Protein AF-A0A655JQE1-F1 (afdb_monomer)

Mean predicted aligned error: 15.89 Å

Organism: Mycobacterium tuberculosis (NCBI:txid1773)

Structure (mmCIF, N/CA/C/O backbone):
data_AF-A0A655JQE1-F1
#
_entry.id   AF-A0A655JQE1-F1
#
loop_
_atom_site.group_PDB
_atom_site.id
_atom_site.type_symbol
_atom_site.label_atom_id
_atom_site.label_alt_id
_atom_site.label_comp_id
_atom_site.label_asym_id
_atom_site.label_entity_id
_atom_site.label_seq_id
_atom_site.pdbx_PDB_ins_code
_atom_site.Cartn_x
_atom_site.Cartn_y
_atom_site.Cartn_z
_atom_site.occupancy
_atom_site.B_iso_or_equiv
_atom_site.auth_seq_id
_atom_site.auth_comp_id
_atom_site.auth_asym_id
_atom_site.auth_atom_id
_atom_site.pdbx_PDB_model_num
ATOM 1 N N . MET A 1 1 ? 17.965 -9.174 16.133 1.00 61.72 1 MET A N 1
ATOM 2 C CA . MET A 1 1 ? 17.017 -8.060 16.372 1.00 61.72 1 MET A CA 1
ATOM 3 C C . MET A 1 1 ? 16.154 -8.289 17.615 1.00 61.72 1 MET A C 1
ATOM 5 O O . MET A 1 1 ? 16.094 -7.392 18.439 1.00 61.72 1 MET A O 1
ATOM 9 N N . VAL A 1 2 ? 15.572 -9.485 17.805 1.00 76.44 2 VAL A N 1
ATOM 10 C CA . VAL A 1 2 ? 14.823 -9.874 19.030 1.00 76.44 2 VAL A CA 1
ATOM 11 C C . VAL A 1 2 ? 15.655 -9.734 20.316 1.00 76.44 2 VAL A C 1
ATOM 13 O O . VAL A 1 2 ? 15.136 -9.397 21.376 1.00 76.44 2 VAL A O 1
ATOM 16 N N . ASP A 1 3 ? 16.968 -9.910 20.193 1.00 78.25 3 ASP A N 1
ATOM 17 C CA . ASP A 1 3 ? 17.924 -9.793 21.293 1.00 78.25 3 ASP A CA 1
ATOM 18 C C . ASP A 1 3 ? 17.892 -8.394 21.951 1.00 78.25 3 ASP A C 1
ATOM 20 O O . ASP A 1 3 ? 17.735 -8.274 23.156 1.00 78.25 3 ASP A O 1
ATOM 24 N N . LEU A 1 4 ? 17.848 -7.313 21.163 1.00 79.75 4 LEU A N 1
ATOM 25 C CA . LEU A 1 4 ? 17.753 -5.929 21.668 1.00 79.75 4 LEU A CA 1
ATOM 26 C C . LEU A 1 4 ? 16.402 -5.600 22.329 1.00 79.75 4 LEU A C 1
ATOM 28 O O . LEU A 1 4 ? 16.294 -4.631 23.084 1.00 79.75 4 LEU A O 1
ATOM 32 N N . LEU A 1 5 ? 15.353 -6.369 22.021 1.00 83.31 5 LEU A N 1
ATOM 33 C CA . LEU A 1 5 ? 14.036 -6.189 22.631 1.00 83.31 5 LEU A CA 1
ATOM 34 C C .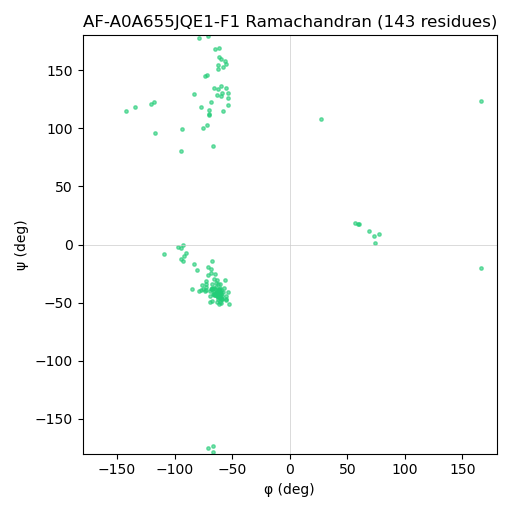 LEU A 1 5 ? 14.008 -6.753 24.050 1.00 83.31 5 LEU A C 1
ATOM 36 O O . LEU A 1 5 ? 13.410 -6.128 24.920 1.00 83.31 5 LEU A O 1
ATOM 40 N N . THR A 1 6 ? 14.665 -7.898 24.252 1.00 84.25 6 THR A N 1
ATOM 41 C CA . THR A 1 6 ? 14.529 -8.752 25.446 1.00 84.25 6 THR A CA 1
ATOM 42 C C . THR A 1 6 ? 15.767 -8.733 26.345 1.00 84.25 6 THR A C 1
ATOM 44 O O . THR A 1 6 ? 15.746 -9.289 27.438 1.00 84.25 6 THR A O 1
ATOM 47 N N . GLN A 1 7 ? 16.859 -8.112 25.893 1.00 89.81 7 GLN A N 1
ATOM 48 C CA . GLN A 1 7 ? 18.034 -7.865 26.721 1.00 89.81 7 GLN A CA 1
ATOM 49 C C . GLN A 1 7 ? 17.697 -6.957 27.915 1.00 89.81 7 GLN A C 1
ATOM 51 O O . GLN A 1 7 ? 16.824 -6.094 27.788 1.00 89.81 7 GLN A O 1
ATOM 56 N N . PRO A 1 8 ? 18.422 -7.088 29.041 1.00 83.06 8 PRO A N 1
ATOM 57 C CA . PRO A 1 8 ? 18.271 -6.203 30.192 1.00 83.06 8 PRO A CA 1
ATOM 58 C C . PRO A 1 8 ? 18.416 -4.723 29.803 1.00 83.06 8 PRO A C 1
ATOM 60 O O . PRO A 1 8 ? 19.404 -4.331 29.179 1.00 83.06 8 PRO A O 1
ATOM 63 N N . GLY A 1 9 ? 17.428 -3.897 30.151 1.00 83.38 9 GLY A N 1
ATOM 64 C CA . GLY A 1 9 ? 17.341 -2.489 29.734 1.00 83.38 9 GLY A CA 1
ATOM 65 C C . GLY A 1 9 ? 16.870 -2.275 28.286 1.00 83.38 9 GLY A C 1
ATOM 66 O O . GLY A 1 9 ? 16.908 -1.152 27.769 1.00 83.38 9 GLY A O 1
ATOM 67 N N . GLY A 1 10 ? 16.422 -3.343 27.625 1.00 89.19 10 GLY A N 1
ATOM 68 C CA . GLY A 1 10 ? 15.883 -3.356 26.271 1.00 89.19 10 GLY A CA 1
ATOM 69 C C . GLY A 1 10 ? 14.557 -2.606 26.128 1.00 89.19 10 GLY A C 1
ATOM 70 O O . GLY A 1 10 ? 14.089 -1.889 27.016 1.00 89.19 10 GLY A O 1
ATOM 71 N N . LEU A 1 11 ? 13.944 -2.705 24.948 1.00 89.69 11 LEU A N 1
ATOM 72 C CA . LEU A 1 11 ? 12.655 -2.048 24.700 1.00 89.69 11 LEU A CA 1
ATOM 73 C C . LEU A 1 11 ? 11.522 -2.672 25.523 1.00 89.69 11 LEU A C 1
ATOM 75 O O . LEU A 1 11 ? 10.697 -1.920 26.033 1.00 89.69 11 LEU A O 1
ATOM 79 N N . LEU A 1 12 ? 11.502 -3.999 25.701 1.00 89.50 12 LEU A N 1
ATOM 80 C CA . LEU A 1 12 ? 10.485 -4.656 26.527 1.00 89.50 12 LEU A CA 1
ATOM 81 C C . LEU A 1 12 ?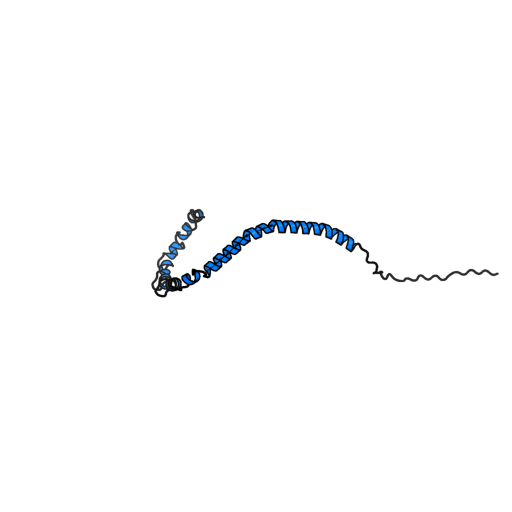 10.594 -4.204 27.981 1.00 89.50 12 LEU A C 1
ATOM 83 O O . LEU A 1 12 ? 9.609 -3.698 28.507 1.00 89.50 12 LEU A O 1
ATOM 87 N N . ASP A 1 13 ? 11.798 -4.240 28.557 1.00 88.50 13 ASP A N 1
ATOM 88 C CA . ASP A 1 13 ? 12.048 -3.765 29.923 1.00 88.50 13 ASP A CA 1
ATOM 89 C C . ASP A 1 13 ? 11.565 -2.326 30.138 1.00 88.50 13 ASP A C 1
ATOM 91 O O . ASP A 1 13 ? 10.953 -2.027 31.156 1.00 88.50 13 ASP A O 1
ATOM 95 N N . ARG A 1 14 ? 11.774 -1.420 29.173 1.00 86.12 14 ARG A N 1
ATOM 96 C CA . ARG A 1 14 ? 11.309 -0.021 29.273 1.00 86.12 14 ARG A CA 1
ATOM 97 C C . ARG A 1 14 ? 9.798 0.138 29.122 1.00 86.12 14 ARG A C 1
ATOM 99 O O . ARG A 1 14 ? 9.222 1.067 29.689 1.00 86.12 14 ARG A O 1
ATOM 106 N N . LEU A 1 15 ? 9.153 -0.723 28.339 1.00 90.38 15 LEU A N 1
ATOM 107 C CA . LEU A 1 15 ? 7.701 -0.710 28.173 1.00 90.38 15 LEU A CA 1
ATOM 108 C C . LEU A 1 15 ? 6.996 -1.248 29.421 1.00 90.38 15 LEU A C 1
ATOM 110 O O . LEU A 1 15 ? 5.971 -0.679 29.804 1.00 90.38 15 LEU A O 1
ATOM 114 N N . THR A 1 16 ? 7.551 -2.297 30.037 1.00 88.31 16 THR A N 1
ATOM 115 C CA . THR A 1 16 ? 7.005 -2.985 31.218 1.00 88.31 16 THR A CA 1
ATOM 116 C C . THR A 1 16 ? 7.515 -2.436 32.547 1.00 88.31 16 THR A C 1
ATOM 118 O O . THR A 1 16 ? 6.993 -2.817 33.590 1.00 88.31 16 THR A O 1
ATOM 121 N N . ALA A 1 17 ? 8.522 -1.558 32.536 1.00 89.88 17 ALA A N 1
ATOM 122 C CA . ALA A 1 17 ? 8.980 -0.851 33.726 1.00 89.88 17 ALA A CA 1
ATOM 123 C C . ALA A 1 17 ? 7.838 -0.071 34.394 1.00 89.88 17 ALA A C 1
ATOM 125 O O . ALA A 1 17 ? 6.844 0.307 33.768 1.00 89.88 17 ALA A O 1
ATOM 126 N N . GLU A 1 18 ? 8.012 0.219 35.678 1.00 85.94 18 GLU A N 1
ATOM 127 C CA . GLU A 1 18 ? 7.073 1.023 36.451 1.00 85.94 18 GLU A CA 1
ATOM 128 C C . GLU A 1 18 ? 6.924 2.431 35.839 1.00 85.94 18 GLU A C 1
ATOM 130 O O . GLU A 1 18 ? 7.906 3.099 35.515 1.00 85.94 18 GLU A O 1
ATOM 135 N N . GLY A 1 19 ? 5.680 2.858 35.591 1.00 84.06 19 GLY A N 1
ATOM 136 C CA . GLY A 1 19 ? 5.378 4.089 34.838 1.00 84.06 19 GLY A CA 1
ATOM 137 C C . GLY A 1 19 ? 5.610 4.000 33.318 1.00 84.06 19 GLY A C 1
ATOM 138 O O . GLY A 1 19 ? 5.380 4.975 32.589 1.00 84.06 19 GLY A O 1
ATOM 139 N N . GLY A 1 20 ? 6.027 2.834 32.821 1.00 89.81 20 GLY A N 1
ATOM 140 C CA . GLY A 1 20 ? 6.221 2.530 31.408 1.00 89.81 20 GLY A CA 1
ATOM 141 C C . GLY A 1 20 ? 4.939 2.644 30.583 1.00 89.81 20 GLY A C 1
ATOM 142 O O . GLY A 1 20 ? 3.829 2.799 31.100 1.00 89.81 20 GLY A O 1
ATOM 143 N N . ALA A 1 21 ? 5.082 2.603 29.257 1.00 89.94 21 ALA A N 1
ATOM 144 C CA . ALA A 1 21 ? 3.941 2.754 28.353 1.00 89.94 21 ALA A CA 1
ATOM 145 C C . ALA A 1 21 ? 2.902 1.634 28.526 1.00 89.94 21 ALA A C 1
ATOM 147 O O . ALA A 1 21 ? 1.711 1.907 28.418 1.00 89.94 21 ALA A O 1
ATOM 148 N N . MET A 1 22 ? 3.333 0.407 28.849 1.00 91.75 22 MET A N 1
ATOM 149 C CA . MET A 1 22 ? 2.419 -0.708 29.099 1.00 91.75 22 MET A CA 1
ATOM 150 C C . MET A 1 22 ? 1.644 -0.493 30.402 1.00 91.75 22 MET A C 1
ATOM 152 O O . MET A 1 22 ? 0.417 -0.510 30.384 1.00 91.75 22 MET A O 1
ATOM 156 N N . GLN A 1 23 ? 2.336 -0.164 31.498 1.00 90.38 23 GLN A N 1
ATOM 157 C CA . GLN A 1 23 ? 1.694 0.170 32.774 1.00 90.38 23 GLN A CA 1
ATOM 158 C C . GLN A 1 23 ? 0.670 1.309 32.606 1.00 90.38 23 GLN A C 1
ATOM 160 O O . GLN A 1 23 ? -0.451 1.207 33.091 1.00 90.38 23 GLN A O 1
ATOM 165 N N . ARG A 1 24 ? 1.012 2.373 31.861 1.00 89.88 24 ARG A N 1
ATOM 166 C CA . ARG A 1 24 ? 0.101 3.504 31.599 1.00 89.88 24 ARG A CA 1
ATOM 167 C C . ARG A 1 24 ? -1.064 3.182 30.664 1.00 89.88 24 ARG A C 1
ATOM 169 O O . ARG A 1 24 ? -2.086 3.862 30.721 1.00 89.88 24 ARG A O 1
ATOM 176 N N . ALA A 1 25 ? -0.910 2.199 29.784 1.00 93.56 25 ALA A N 1
ATOM 177 C CA . ALA A 1 25 ? -1.991 1.749 28.920 1.00 93.56 25 ALA A CA 1
ATOM 178 C C . ALA A 1 25 ? -3.009 0.900 29.692 1.00 93.56 25 ALA A C 1
ATOM 180 O O . ALA A 1 25 ? -4.199 1.042 29.439 1.00 93.56 25 ALA A O 1
ATOM 181 N N . LEU A 1 26 ? -2.539 0.060 30.622 1.00 93.06 26 LEU A N 1
ATOM 182 C CA . LEU A 1 26 ? -3.349 -0.890 31.397 1.00 93.06 26 LEU A CA 1
ATOM 183 C C . LEU A 1 26 ? -3.855 -0.354 32.744 1.00 93.06 26 LEU A C 1
ATOM 185 O O . LEU A 1 26 ? -4.709 -0.983 33.362 1.00 93.06 26 LEU A O 1
ATOM 189 N N . GLN A 1 27 ? -3.315 0.761 33.239 1.00 92.69 27 GLN A N 1
ATOM 190 C CA . GLN A 1 27 ? -3.842 1.396 34.448 1.00 92.69 27 GLN A CA 1
ATOM 191 C C . GLN A 1 27 ? -5.299 1.855 34.235 1.00 92.69 27 GLN A C 1
ATOM 193 O O . GLN A 1 27 ? -5.657 2.187 33.103 1.00 92.69 27 GLN A O 1
ATOM 198 N N . PRO A 1 28 ? -6.105 1.968 35.307 1.00 91.75 28 PRO A N 1
ATOM 199 C CA . PRO A 1 28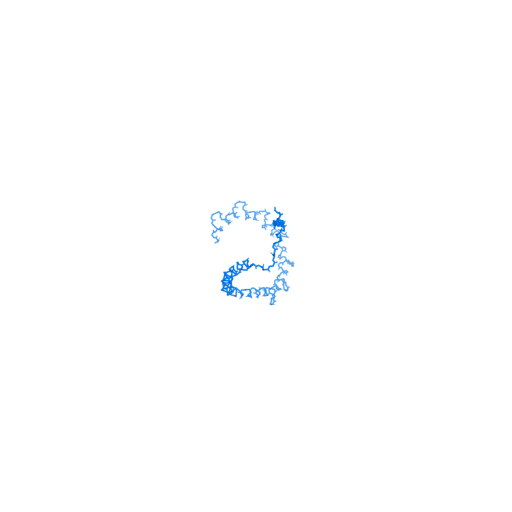 ? -7.480 2.450 35.214 1.00 91.75 28 PRO A CA 1
ATOM 200 C C . PRO A 1 28 ? -7.591 3.805 34.499 1.00 91.75 28 PRO A C 1
ATOM 202 O O . PRO A 1 28 ? -6.865 4.748 34.824 1.00 91.75 28 PRO A O 1
ATOM 205 N N . GLY A 1 29 ? -8.494 3.903 33.523 1.00 89.31 29 GLY A N 1
ATOM 206 C CA . GLY A 1 29 ? -8.659 5.073 32.651 1.00 89.31 29 GLY A CA 1
ATOM 207 C C . GLY A 1 29 ? -7.547 5.248 31.604 1.00 89.31 29 GLY A C 1
ATOM 208 O O . GLY A 1 29 ? -7.486 6.280 30.926 1.00 89.31 29 GLY A O 1
ATOM 209 N N . GLY A 1 30 ? -6.652 4.266 31.482 1.00 92.94 30 GLY A N 1
ATOM 210 C CA . GLY A 1 30 ? -5.577 4.213 30.499 1.00 92.94 30 GLY A CA 1
ATOM 211 C C . GLY A 1 30 ? -6.070 3.954 29.075 1.00 92.94 30 GLY A C 1
ATOM 212 O O . GLY A 1 30 ? -7.264 3.909 28.789 1.00 92.94 30 GLY A O 1
ATOM 213 N N . LEU A 1 31 ? -5.125 3.788 28.147 1.00 93.50 31 LEU A N 1
ATOM 214 C CA . LEU A 1 31 ? -5.439 3.583 26.729 1.00 93.50 31 LEU A CA 1
ATOM 215 C C . LEU A 1 31 ? -6.262 2.314 26.481 1.00 93.50 31 LEU A C 1
ATOM 217 O O . LEU A 1 31 ? -7.152 2.341 25.641 1.00 93.50 31 LEU A O 1
ATOM 221 N N . ALA A 1 32 ? -5.980 1.220 27.192 1.00 93.44 32 ALA A N 1
ATOM 222 C CA . ALA A 1 32 ? -6.735 -0.021 27.044 1.00 93.44 32 ALA A CA 1
ATOM 223 C C . ALA A 1 32 ? -8.204 0.191 27.432 1.00 93.44 32 ALA A C 1
ATOM 225 O O . ALA A 1 32 ? -9.090 -0.148 26.652 1.00 93.44 32 ALA A O 1
ATOM 226 N N . ASP A 1 33 ? -8.443 0.849 28.569 1.00 93.06 33 ASP A N 1
ATOM 227 C CA . ASP A 1 33 ? -9.789 1.190 29.030 1.00 93.06 33 ASP A CA 1
ATOM 228 C C . ASP A 1 33 ? -10.502 2.125 28.049 1.00 93.06 33 ASP A C 1
ATOM 230 O O . ASP A 1 33 ? -11.665 1.910 27.756 1.00 93.06 33 ASP A O 1
ATOM 234 N N . GLN A 1 34 ? -9.824 3.128 27.481 1.00 92.44 34 GLN A N 1
ATOM 235 C CA . GLN A 1 34 ? -10.431 4.041 26.496 1.00 92.44 34 GLN A CA 1
ATOM 236 C C . GLN A 1 34 ? -10.771 3.356 25.165 1.00 92.44 34 GLN A C 1
ATOM 238 O O . GLN A 1 34 ? -11.742 3.720 24.504 1.00 92.44 34 GLN A O 1
ATOM 243 N N . LEU A 1 35 ? -9.960 2.385 24.740 1.00 94.75 35 LEU A N 1
ATOM 244 C CA . LEU A 1 35 ? -10.205 1.623 23.516 1.00 94.75 35 LEU A CA 1
ATOM 245 C C . LEU A 1 35 ? -11.370 0.640 23.676 1.00 94.75 35 LEU A C 1
ATOM 247 O O . LEU A 1 35 ? -12.107 0.439 22.710 1.00 94.75 35 LEU A O 1
ATOM 251 N N . LEU A 1 36 ? -11.498 0.047 24.868 1.00 93.75 36 LEU A N 1
ATOM 252 C CA . LEU A 1 36 ? -12.495 -0.966 25.235 1.00 93.75 36 LEU A CA 1
ATOM 253 C C . LEU A 1 36 ? -13.726 -0.394 25.954 1.00 93.75 36 LEU A C 1
ATOM 255 O O . LEU A 1 36 ? -14.619 -1.159 26.311 1.00 93.75 36 LEU A O 1
ATOM 259 N N . ALA A 1 37 ? -13.757 0.914 26.207 1.00 93.25 37 ALA A N 1
ATOM 260 C CA . ALA A 1 37 ? -14.907 1.591 26.784 1.00 93.25 37 ALA A CA 1
ATOM 261 C C . ALA A 1 37 ? -16.142 1.427 25.891 1.00 93.25 37 ALA A C 1
ATOM 263 O O . ALA A 1 37 ? -16.019 1.182 24.691 1.00 93.25 37 ALA A O 1
ATOM 264 N N . GLU A 1 38 ? -17.314 1.629 26.488 1.00 89.88 38 GLU A N 1
ATOM 265 C CA . GLU A 1 38 ? -18.574 1.787 25.760 1.00 89.88 38 GLU A CA 1
ATOM 266 C C . GLU A 1 38 ? -18.456 2.982 24.795 1.00 89.88 38 GLU A C 1
ATOM 268 O O . GLU A 1 38 ? -17.942 4.041 25.174 1.00 89.88 38 GLU A O 1
ATOM 273 N N . ASP A 1 39 ? -18.832 2.782 23.530 1.00 86.62 39 ASP A N 1
ATOM 274 C CA . ASP A 1 39 ? -18.573 3.690 22.398 1.00 86.62 39 ASP A CA 1
ATOM 275 C C . ASP A 1 39 ? -17.074 3.948 22.110 1.00 86.62 39 ASP A C 1
ATOM 277 O O . ASP A 1 39 ? -16.688 4.900 21.411 1.00 86.62 39 ASP A O 1
ATOM 281 N N . GLY A 1 40 ? -16.203 3.084 22.633 1.00 91.50 40 GLY A N 1
ATOM 282 C CA . GLY A 1 40 ? -14.762 3.111 22.433 1.00 91.50 40 GLY A CA 1
ATOM 283 C C . GLY A 1 40 ? -14.362 2.863 20.978 1.00 91.50 40 GLY A C 1
ATOM 284 O O . GLY A 1 40 ? -15.152 2.450 20.127 1.00 91.50 40 GLY A O 1
ATOM 285 N N . LEU A 1 41 ? -13.089 3.113 20.655 1.00 93.25 41 LEU A N 1
ATOM 286 C CA . LEU A 1 41 ? -12.610 2.962 19.274 1.00 93.25 41 LEU A CA 1
ATOM 287 C C . LEU A 1 41 ? -12.759 1.530 18.753 1.00 93.25 41 LEU A C 1
ATOM 289 O O . LEU A 1 41 ? -13.070 1.361 17.576 1.00 93.25 41 LEU A O 1
ATOM 293 N N . ILE A 1 42 ? -12.530 0.519 19.598 1.00 94.62 42 ILE A N 1
ATOM 294 C CA . ILE A 1 42 ? -12.649 -0.883 19.183 1.00 94.62 42 ILE A CA 1
ATOM 295 C C . ILE A 1 42 ? -14.111 -1.207 18.883 1.00 94.62 42 ILE A C 1
ATOM 297 O O . ILE A 1 42 ? -14.398 -1.726 17.806 1.00 94.62 42 ILE A O 1
ATOM 301 N N . GLU A 1 43 ? -15.026 -0.840 19.781 1.00 92.94 43 GLU A N 1
ATOM 302 C CA . GLU A 1 43 ? -16.459 -1.051 19.584 1.00 92.94 43 GLU A CA 1
ATOM 303 C C . GLU A 1 43 ? -16.952 -0.346 18.320 1.00 92.94 43 GLU A C 1
ATOM 305 O O . GLU A 1 43 ? -17.551 -0.981 17.467 1.00 92.94 43 GLU A O 1
ATOM 310 N N . ARG A 1 44 ? -16.594 0.921 18.101 1.00 91.44 44 ARG A N 1
ATOM 311 C CA . ARG A 1 44 ? -17.042 1.690 16.927 1.00 91.44 44 ARG A CA 1
ATOM 312 C C . ARG A 1 44 ? -16.459 1.205 15.593 1.00 91.44 44 ARG A C 1
ATOM 314 O O . ARG A 1 44 ? -17.006 1.481 14.526 1.00 91.44 44 ARG A O 1
ATOM 321 N N . VAL A 1 45 ? -15.299 0.547 15.620 1.00 95.56 45 VAL A N 1
ATOM 322 C CA . VAL A 1 45 ? -14.704 -0.083 14.430 1.00 95.56 45 VAL A CA 1
ATOM 323 C C . VAL A 1 45 ? -15.378 -1.420 14.135 1.00 95.56 45 VAL A C 1
ATOM 325 O O . VAL A 1 45 ? -15.588 -1.725 12.960 1.00 95.56 45 VAL A O 1
ATOM 328 N N . LEU A 1 46 ? -15.687 -2.194 15.177 1.00 94.62 46 LEU A N 1
ATOM 329 C CA . LEU A 1 46 ? -16.243 -3.547 15.091 1.00 94.62 46 LEU A CA 1
ATOM 330 C C . LEU A 1 46 ? -17.775 -3.599 15.178 1.00 94.62 46 LEU A C 1
ATOM 332 O O . LEU A 1 46 ? -18.338 -4.684 15.072 1.00 94.62 46 LEU A O 1
ATOM 336 N N . SER A 1 47 ? -18.440 -2.462 15.383 1.00 94.00 47 SER A N 1
ATOM 337 C CA . SER A 1 47 ? -19.896 -2.364 15.445 1.00 94.00 47 SER A CA 1
ATOM 338 C C . SER A 1 47 ? -20.532 -2.799 14.128 1.00 94.00 47 SER A C 1
ATOM 340 O O . SER A 1 47 ? -19.888 -2.766 13.075 1.00 94.00 47 SER A O 1
ATOM 342 N N . GLU A 1 48 ? -21.822 -3.130 14.170 1.00 91.38 48 GLU A N 1
ATOM 343 C CA . GLU A 1 48 ? -22.634 -3.276 12.958 1.00 91.38 48 GLU A CA 1
ATOM 344 C C . GLU A 1 48 ? -22.549 -1.986 12.126 1.00 91.38 48 GLU A C 1
ATOM 346 O O . GLU A 1 48 ? -22.549 -0.880 12.679 1.00 91.38 48 GLU A O 1
ATOM 351 N N . ASP A 1 49 ? -22.360 -2.121 10.809 1.00 89.06 49 ASP A N 1
ATOM 352 C CA . ASP A 1 49 ? -22.060 -1.011 9.895 1.00 89.06 49 ASP A CA 1
ATOM 353 C C . ASP A 1 49 ? -20.805 -0.193 10.269 1.00 89.06 49 ASP A C 1
ATOM 355 O O . ASP A 1 49 ? -20.622 0.942 9.802 1.00 89.06 49 ASP A O 1
ATOM 359 N N . GLY A 1 50 ? -19.931 -0.752 11.107 1.00 92.56 50 GLY A N 1
ATOM 360 C CA . GLY A 1 50 ? -18.659 -0.178 11.523 1.00 92.56 50 GLY A CA 1
ATOM 361 C C . GLY A 1 50 ? -17.618 -0.176 10.405 1.00 92.56 50 GLY A C 1
ATOM 362 O O . GLY A 1 50 ? -17.845 -0.616 9.276 1.00 92.56 50 GLY A O 1
ATOM 363 N N . LEU A 1 51 ? -16.427 0.348 10.702 1.00 94.25 51 LEU A N 1
ATOM 364 C CA . LEU A 1 51 ? -15.350 0.421 9.709 1.00 94.25 51 LEU A CA 1
ATOM 365 C C . LEU A 1 51 ? -14.887 -0.966 9.254 1.00 94.25 51 LEU A C 1
ATOM 367 O O . LEU A 1 51 ? -14.690 -1.163 8.058 1.00 94.25 51 LEU A O 1
ATOM 371 N N . ALA A 1 52 ? -14.714 -1.911 10.181 1.00 95.12 52 ALA A N 1
ATOM 372 C CA . ALA A 1 52 ? -14.290 -3.264 9.836 1.00 95.12 52 ALA A CA 1
ATOM 373 C C . ALA A 1 52 ? -15.331 -3.948 8.945 1.00 95.12 52 ALA A C 1
ATOM 375 O O . ALA A 1 52 ? -14.970 -4.506 7.912 1.00 95.12 52 ALA A O 1
ATOM 376 N N . ASP A 1 53 ? -16.608 -3.812 9.301 1.00 94.12 53 ASP A N 1
ATOM 377 C CA . ASP A 1 53 ? -17.721 -4.388 8.554 1.00 94.12 53 ASP A CA 1
ATOM 378 C C . ASP A 1 53 ? -17.779 -3.830 7.123 1.00 94.12 53 ASP A C 1
ATOM 380 O O . ASP A 1 53 ? -17.712 -4.579 6.159 1.00 94.12 53 ASP A O 1
ATOM 384 N N . ARG A 1 54 ? -17.714 -2.504 6.935 1.00 93.19 54 ARG A N 1
ATOM 385 C CA . ARG A 1 54 ? -17.709 -1.884 5.588 1.00 93.19 54 ARG A CA 1
ATOM 386 C C . ARG A 1 54 ? -16.493 -2.240 4.733 1.00 93.19 54 ARG A C 1
ATOM 388 O O . ARG A 1 54 ? -16.580 -2.252 3.504 1.00 93.19 54 ARG A O 1
ATOM 395 N N . LEU A 1 55 ? -15.334 -2.436 5.359 1.00 96.00 55 LEU A N 1
ATOM 396 C CA . LEU A 1 55 ? -14.109 -2.804 4.649 1.00 96.00 55 LEU A CA 1
ATOM 397 C C . LEU A 1 55 ? -14.158 -4.259 4.171 1.00 96.00 55 LEU A C 1
ATOM 399 O O . LEU A 1 55 ? -13.686 -4.529 3.064 1.00 96.00 55 LEU A O 1
ATOM 403 N N . LEU A 1 56 ? -14.711 -5.149 5.001 1.00 94.62 56 LEU A N 1
ATOM 404 C CA . LEU A 1 56 ? -14.776 -6.598 4.787 1.00 94.62 56 LEU A CA 1
ATOM 405 C C . LEU A 1 56 ? -16.079 -7.075 4.134 1.00 94.62 56 LEU A C 1
ATOM 407 O O . LEU A 1 56 ? -16.143 -8.225 3.707 1.00 94.62 56 LEU A O 1
ATOM 411 N N . ALA A 1 57 ? -17.095 -6.217 4.052 1.00 94.69 57 ALA A N 1
ATOM 412 C CA . ALA A 1 57 ? -18.346 -6.497 3.365 1.00 94.69 57 ALA A CA 1
ATOM 413 C C . ALA A 1 57 ? -18.102 -6.905 1.907 1.00 94.69 57 ALA A C 1
ATOM 415 O O . ALA A 1 57 ? -17.103 -6.529 1.288 1.00 94.69 57 ALA A O 1
ATOM 416 N N . GLU A 1 58 ? -19.050 -7.643 1.337 1.00 92.25 58 GLU A N 1
ATOM 417 C CA . GLU A 1 58 ? -19.007 -8.035 -0.070 1.00 92.25 58 GLU A CA 1
ATOM 418 C C . GLU A 1 58 ? -19.067 -6.797 -0.980 1.00 92.25 58 GLU A C 1
ATOM 420 O O . GLU A 1 58 ? -19.897 -5.901 -0.796 1.00 92.25 58 GLU A O 1
ATOM 425 N N . GLY A 1 59 ? -18.129 -6.684 -1.926 1.00 90.94 59 GLY A N 1
ATOM 426 C CA . GLY A 1 59 ? -17.910 -5.451 -2.687 1.00 90.94 59 GLY A CA 1
ATOM 427 C C . GLY A 1 59 ? -17.338 -4.287 -1.860 1.00 90.94 59 GLY A C 1
ATOM 428 O O . GLY A 1 59 ? -17.326 -3.137 -2.326 1.00 90.94 59 GLY A O 1
ATOM 429 N N . GLY A 1 60 ? -16.875 -4.555 -0.639 1.00 93.31 60 GLY A N 1
ATOM 430 C CA . GLY A 1 60 ? -16.167 -3.631 0.239 1.00 93.31 60 GLY A CA 1
ATOM 431 C C . GLY A 1 60 ? -14.798 -3.232 -0.311 1.00 93.31 60 GLY A C 1
ATOM 432 O O . GLY A 1 60 ? -14.399 -3.596 -1.420 1.00 93.31 60 GLY A O 1
ATOM 433 N N . LEU A 1 61 ? -14.065 -2.414 0.446 1.00 93.75 61 LEU A N 1
ATOM 434 C CA . LEU A 1 61 ? -12.772 -1.906 -0.021 1.00 93.75 61 LEU A CA 1
ATOM 435 C C . LEU A 1 61 ? -11.738 -3.024 -0.167 1.00 93.75 61 LEU A C 1
ATOM 437 O O . LEU A 1 61 ? -11.007 -3.026 -1.154 1.00 93.75 61 LEU A O 1
ATOM 441 N N . ILE A 1 62 ? -11.676 -3.946 0.801 1.0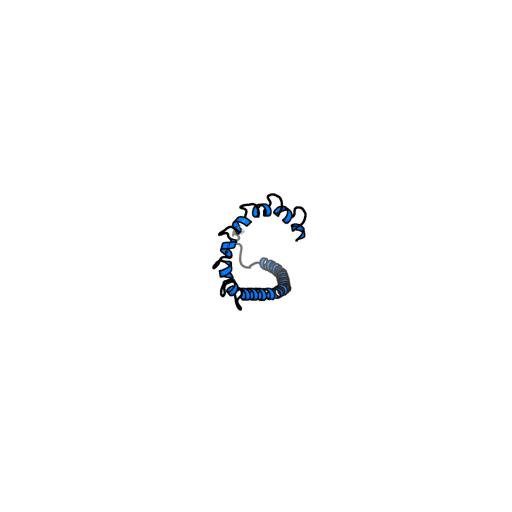0 95.25 62 ILE A N 1
ATOM 442 C CA . ILE A 1 62 ? -10.724 -5.059 0.757 1.00 95.25 62 ILE A CA 1
ATOM 443 C C . ILE A 1 62 ? -11.014 -5.907 -0.474 1.00 95.25 62 ILE A C 1
ATOM 445 O O . ILE A 1 62 ? -10.121 -6.063 -1.296 1.00 95.25 62 ILE A O 1
ATOM 449 N N . ASP A 1 63 ? -12.272 -6.307 -0.661 1.00 94.25 63 ASP A N 1
ATOM 450 C CA . ASP A 1 63 ? -12.713 -7.099 -1.809 1.00 94.25 63 ASP A CA 1
ATOM 451 C C . ASP A 1 63 ? -12.357 -6.430 -3.149 1.00 94.25 63 ASP A C 1
ATOM 453 O O . ASP A 1 63 ? -11.717 -7.038 -3.998 1.00 94.25 63 ASP A O 1
ATOM 457 N N . LYS A 1 64 ? -12.634 -5.128 -3.313 1.00 93.88 64 LYS A N 1
ATOM 458 C CA . LYS A 1 64 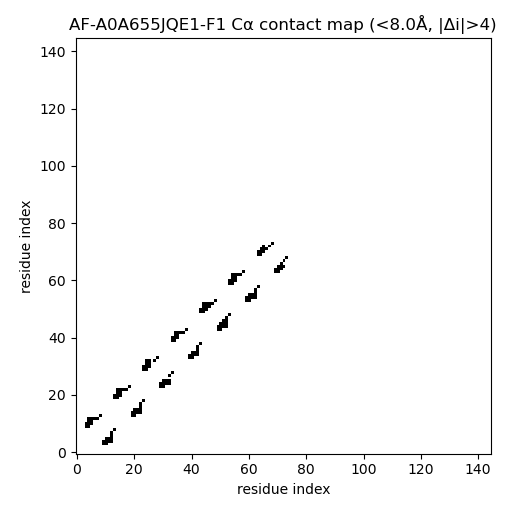? -12.276 -4.369 -4.530 1.00 93.88 64 LYS A CA 1
ATOM 459 C C . LYS A 1 64 ? -10.776 -4.290 -4.791 1.00 93.88 64 LYS A C 1
ATOM 461 O O . LYS A 1 64 ? -10.347 -4.314 -5.941 1.00 93.88 64 LYS A O 1
ATOM 466 N N . ILE A 1 65 ? -9.985 -4.111 -3.738 1.00 96.00 65 ILE A N 1
ATOM 467 C CA . ILE A 1 65 ? -8.536 -3.946 -3.844 1.00 96.00 65 ILE A CA 1
ATOM 468 C C . ILE A 1 65 ? -7.858 -5.298 -4.119 1.00 96.00 65 ILE A C 1
ATOM 470 O O . ILE A 1 65 ? -6.877 -5.336 -4.863 1.00 96.00 65 ILE A O 1
ATOM 474 N N . THR A 1 66 ? -8.392 -6.390 -3.561 1.00 93.31 66 THR A N 1
ATOM 475 C CA . THR A 1 66 ? -7.916 -7.769 -3.760 1.00 93.31 66 THR A CA 1
ATOM 476 C C . THR A 1 66 ? -8.615 -8.507 -4.900 1.00 93.31 66 THR A C 1
ATOM 478 O O . THR A 1 66 ? -8.319 -9.677 -5.132 1.00 93.31 66 THR A O 1
ATOM 481 N N . ALA A 1 67 ? -9.558 -7.860 -5.586 1.00 94.56 67 ALA A N 1
ATOM 482 C CA . ALA A 1 67 ? -10.268 -8.442 -6.711 1.00 94.56 67 ALA A CA 1
ATOM 483 C C . ALA A 1 67 ? -9.286 -8.875 -7.804 1.00 94.56 67 ALA A C 1
ATOM 485 O O . ALA A 1 67 ? -8.217 -8.284 -7.976 1.00 94.56 67 ALA A O 1
ATOM 486 N N . LYS A 1 68 ? -9.690 -9.885 -8.575 1.00 91.81 68 LYS A N 1
ATOM 487 C CA . LYS A 1 68 ? -8.962 -10.299 -9.772 1.00 91.81 68 LYS A CA 1
ATOM 488 C C . LYS A 1 68 ? -8.888 -9.140 -10.768 1.00 91.81 68 LYS A C 1
ATOM 490 O O . LYS A 1 68 ? -9.887 -8.450 -10.973 1.00 91.81 68 LYS A O 1
ATOM 495 N N . ASP A 1 69 ? -7.713 -8.937 -11.354 1.00 89.69 69 ASP A N 1
ATOM 496 C CA . ASP A 1 69 ? -7.366 -7.791 -12.201 1.00 89.69 69 ASP A CA 1
ATOM 497 C C . ASP A 1 69 ? -7.507 -6.436 -11.465 1.00 89.69 69 ASP A C 1
ATOM 499 O O . ASP A 1 69 ? -7.585 -5.357 -12.067 1.00 89.69 69 ASP A O 1
ATOM 503 N N . GLY A 1 70 ? -7.548 -6.490 -10.132 1.00 93.88 70 GLY A N 1
ATOM 504 C CA . GLY A 1 70 ? -7.722 -5.349 -9.253 1.00 93.88 70 GLY A CA 1
ATOM 505 C C . GLY A 1 70 ? -6.438 -4.542 -9.048 1.00 93.88 70 GLY A C 1
ATOM 506 O O . GLY A 1 70 ? -5.361 -4.899 -9.533 1.00 93.88 70 GLY A O 1
ATOM 507 N N . PRO A 1 71 ? -6.522 -3.437 -8.290 1.00 95.81 71 PRO A N 1
ATOM 508 C CA . PRO A 1 71 ? -5.393 -2.538 -8.071 1.00 95.81 71 PRO A CA 1
ATOM 509 C C . PRO A 1 71 ? -4.156 -3.217 -7.471 1.00 95.81 71 PRO A C 1
ATOM 511 O O . PRO A 1 71 ? -3.040 -2.863 -7.846 1.00 95.81 71 PRO A O 1
ATOM 514 N N . LEU A 1 72 ? -4.318 -4.184 -6.556 1.00 96.50 72 LEU A N 1
ATOM 515 C CA . LEU A 1 72 ? -3.161 -4.893 -5.994 1.00 96.50 72 LEU A CA 1
ATOM 516 C C . LEU A 1 72 ? -2.465 -5.787 -7.012 1.00 96.50 72 LEU A C 1
ATOM 518 O O . LEU A 1 72 ? -1.240 -5.846 -7.000 1.00 96.50 72 LEU A O 1
ATOM 522 N N . GLU A 1 73 ? -3.217 -6.459 -7.880 1.00 95.38 73 GLU A N 1
ATOM 523 C CA . GLU A 1 73 ? -2.639 -7.302 -8.929 1.00 95.38 73 GLU A CA 1
ATOM 524 C C . GLU A 1 73 ? -1.881 -6.437 -9.941 1.00 95.38 73 GLU A C 1
ATOM 526 O O . GLU A 1 73 ? -0.724 -6.712 -10.235 1.00 95.38 73 GLU A O 1
ATOM 531 N N . GLN A 1 74 ? -2.446 -5.290 -10.332 1.00 95.88 74 GLN A N 1
ATOM 532 C CA . GLN A 1 74 ? -1.757 -4.320 -11.191 1.00 95.88 74 GLN A CA 1
ATOM 533 C C . GLN A 1 74 ? -0.456 -3.798 -10.561 1.00 95.88 74 GLN A C 1
ATOM 535 O O . GLN A 1 74 ? 0.554 -3.638 -11.246 1.00 95.88 74 GLN A O 1
ATOM 540 N N . LEU A 1 75 ? -0.453 -3.528 -9.251 1.00 97.00 75 LEU A N 1
ATOM 541 C CA . LEU A 1 75 ? 0.763 -3.124 -8.541 1.00 97.00 75 LEU A CA 1
ATOM 542 C C . LEU A 1 75 ? 1.789 -4.259 -8.467 1.00 97.00 75 LEU A C 1
ATOM 544 O O . LEU A 1 75 ? 2.986 -3.995 -8.592 1.00 97.00 75 LEU A O 1
ATOM 548 N N . ALA A 1 76 ? 1.342 -5.501 -8.281 1.00 95.88 76 ALA A N 1
ATOM 549 C CA . ALA A 1 76 ? 2.210 -6.671 -8.299 1.00 95.88 76 ALA A CA 1
ATOM 550 C C . ALA A 1 76 ? 2.841 -6.873 -9.686 1.00 95.88 76 ALA A C 1
ATOM 552 O O . ALA A 1 76 ? 4.049 -7.086 -9.773 1.00 95.88 76 ALA A O 1
ATOM 553 N N . ASP A 1 77 ? 2.071 -6.698 -10.759 1.00 96.62 77 ASP A N 1
ATOM 554 C CA . ASP A 1 77 ? 2.565 -6.753 -12.135 1.00 96.62 77 ASP A CA 1
ATOM 555 C C . ASP A 1 77 ? 3.596 -5.659 -12.408 1.00 96.62 77 ASP A C 1
ATOM 557 O O . ASP A 1 77 ? 4.667 -5.920 -12.959 1.00 96.62 77 ASP A O 1
ATOM 561 N N . VAL A 1 78 ? 3.329 -4.422 -11.976 1.00 96.69 78 VAL A N 1
ATOM 562 C CA . VAL A 1 78 ? 4.311 -3.336 -12.087 1.00 96.69 78 VAL A CA 1
ATOM 563 C C . VAL A 1 78 ? 5.578 -3.689 -11.310 1.00 96.69 78 VAL A C 1
ATOM 565 O O . VAL A 1 78 ? 6.675 -3.532 -11.844 1.00 96.69 78 VAL A O 1
ATOM 568 N N . ALA A 1 79 ? 5.463 -4.225 -10.096 1.00 96.31 79 ALA A N 1
ATOM 569 C CA . ALA A 1 79 ? 6.625 -4.651 -9.324 1.00 96.31 79 ALA A CA 1
ATOM 570 C C . ALA A 1 79 ? 7.420 -5.761 -10.039 1.00 96.31 79 ALA A C 1
ATOM 572 O O . ALA A 1 79 ? 8.649 -5.688 -10.074 1.00 96.31 79 ALA A O 1
ATOM 573 N N . ASP A 1 80 ? 6.749 -6.729 -10.670 1.00 96.81 80 ASP A N 1
ATOM 574 C CA . ASP A 1 80 ? 7.399 -7.787 -11.454 1.00 96.81 80 ASP A CA 1
ATOM 575 C C . ASP A 1 80 ? 8.099 -7.223 -12.699 1.00 96.81 80 ASP A C 1
ATOM 577 O O . ASP A 1 80 ? 9.254 -7.553 -12.977 1.00 96.81 80 ASP A O 1
ATOM 581 N N . THR A 1 81 ? 7.457 -6.303 -13.428 1.00 95.94 81 THR A N 1
ATOM 582 C CA . THR A 1 81 ? 8.091 -5.645 -14.583 1.00 95.94 81 THR A CA 1
ATOM 583 C C . THR A 1 81 ? 9.327 -4.849 -14.176 1.00 95.94 81 THR A C 1
ATOM 585 O O . THR A 1 81 ? 10.351 -4.940 -14.851 1.00 95.94 81 THR A O 1
ATOM 588 N N . LEU A 1 82 ? 9.279 -4.129 -13.052 1.00 95.25 82 LEU A N 1
ATOM 589 C CA . LEU A 1 82 ? 10.435 -3.417 -12.511 1.00 95.25 82 LEU A CA 1
ATOM 590 C C . LEU A 1 82 ? 11.539 -4.385 -12.077 1.00 95.25 82 LEU A C 1
ATOM 592 O O . LEU A 1 82 ? 12.704 -4.156 -12.398 1.00 95.25 82 LEU A O 1
ATOM 596 N N . ALA A 1 83 ? 11.194 -5.495 -11.419 1.00 94.75 83 ALA A N 1
ATOM 597 C CA . ALA A 1 83 ? 12.167 -6.514 -11.031 1.00 94.75 83 ALA A CA 1
ATOM 598 C C . ALA A 1 83 ? 12.887 -7.120 -12.250 1.00 94.75 83 ALA A C 1
ATOM 600 O O . ALA A 1 83 ? 14.085 -7.399 -12.188 1.00 94.75 83 ALA A O 1
ATOM 601 N N . ARG A 1 84 ? 12.193 -7.253 -13.389 1.00 94.81 84 ARG A N 1
ATOM 602 C CA . ARG A 1 84 ? 12.777 -7.705 -14.665 1.00 94.81 84 ARG A CA 1
ATOM 603 C C . ARG A 1 84 ? 13.708 -6.685 -15.320 1.00 94.81 84 ARG A C 1
ATOM 605 O O . ARG A 1 84 ? 14.504 -7.075 -16.171 1.00 94.81 84 ARG A O 1
ATOM 612 N N . LEU A 1 85 ? 13.631 -5.406 -14.952 1.00 94.50 85 LEU A N 1
ATOM 613 C CA . LEU A 1 85 ? 14.550 -4.376 -15.448 1.00 94.50 85 LEU A CA 1
ATOM 614 C C . LEU A 1 85 ? 15.887 -4.376 -14.701 1.00 94.50 85 LEU A C 1
ATOM 616 O O . LEU A 1 85 ? 16.878 -3.914 -15.265 1.00 94.50 85 LEU A O 1
ATOM 620 N N . THR A 1 86 ? 15.949 -4.924 -13.483 1.00 92.75 86 THR A N 1
ATOM 621 C CA . THR A 1 86 ? 17.179 -4.982 -12.675 1.00 92.75 86 THR A CA 1
ATOM 622 C C . THR A 1 86 ? 18.365 -5.598 -13.431 1.00 92.75 86 THR A C 1
ATOM 624 O O . THR A 1 86 ? 19.384 -4.917 -13.553 1.00 92.75 86 THR A O 1
ATOM 627 N N . PRO A 1 87 ? 18.252 -6.790 -14.058 1.00 90.44 87 PRO A N 1
ATOM 628 C CA . PRO A 1 87 ? 19.364 -7.369 -14.818 1.00 90.44 87 PRO A CA 1
ATOM 629 C C . PRO A 1 87 ? 19.720 -6.546 -16.062 1.00 90.44 87 PRO A C 1
ATOM 631 O O . PRO A 1 87 ? 20.868 -6.519 -16.495 1.00 90.44 87 PRO A O 1
ATOM 634 N N . GLY A 1 88 ? 18.734 -5.860 -16.651 1.00 89.62 88 GLY A N 1
ATOM 635 C CA . GLY A 1 88 ? 18.959 -4.952 -17.772 1.00 89.62 88 GLY A CA 1
ATOM 636 C C . GLY A 1 88 ? 19.816 -3.752 -17.374 1.00 89.62 88 GLY A C 1
ATOM 637 O O . GLY A 1 88 ? 20.681 -3.349 -18.144 1.00 89.62 88 GLY A O 1
ATOM 638 N N . MET A 1 89 ? 19.624 -3.213 -16.167 1.00 87.81 89 MET A N 1
ATOM 639 C CA . MET A 1 89 ? 20.464 -2.139 -15.631 1.00 87.81 89 MET A CA 1
ATOM 640 C C . MET A 1 89 ? 21.885 -2.620 -15.317 1.00 87.81 89 MET A C 1
ATOM 642 O O . MET A 1 89 ? 22.838 -1.922 -15.648 1.00 87.81 89 MET A O 1
ATOM 646 N N . GLU A 1 90 ? 22.043 -3.824 -14.764 1.00 89.94 90 GLU A N 1
ATOM 647 C CA . GLU A 1 90 ? 23.363 -4.442 -14.547 1.00 89.94 90 GLU A CA 1
ATOM 648 C C . GLU A 1 90 ? 24.102 -4.668 -15.877 1.00 89.94 90 GLU A C 1
ATOM 650 O O . GLU A 1 90 ? 25.295 -4.398 -16.006 1.00 89.94 90 GLU A O 1
ATOM 655 N N . ALA A 1 91 ? 23.378 -5.067 -16.925 1.00 89.31 91 ALA A N 1
ATOM 656 C CA . ALA A 1 91 ? 23.935 -5.231 -18.265 1.00 89.31 91 ALA A CA 1
ATOM 657 C C . ALA A 1 91 ? 24.374 -3.908 -18.927 1.00 89.31 91 ALA A C 1
ATOM 659 O O . ALA A 1 91 ? 25.095 -3.945 -19.928 1.00 89.31 91 ALA A O 1
ATOM 660 N N . LEU A 1 92 ? 23.976 -2.744 -18.396 1.00 92.38 92 LEU A N 1
ATOM 661 C CA . LEU A 1 92 ? 24.444 -1.440 -18.878 1.00 92.38 92 LEU A CA 1
ATOM 662 C C . LEU A 1 92 ? 25.798 -1.035 -18.285 1.00 92.38 92 LEU A C 1
ATOM 664 O O . LEU A 1 92 ? 26.455 -0.171 -18.867 1.00 92.38 92 LEU A O 1
ATOM 668 N N . GLU A 1 93 ? 26.258 -1.653 -17.192 1.00 92.44 93 GLU A N 1
ATOM 669 C CA . GLU A 1 93 ? 27.551 -1.315 -16.577 1.00 92.44 93 GLU A CA 1
ATOM 670 C C . GLU A 1 93 ? 28.730 -1.408 -17.565 1.00 92.44 93 GLU A C 1
ATOM 672 O O . GLU A 1 93 ? 29.490 -0.438 -17.671 1.00 92.44 93 GLU A O 1
ATOM 677 N N . PRO A 1 94 ? 28.879 -2.482 -18.372 1.00 93.25 94 PRO A N 1
ATOM 678 C CA . PRO A 1 94 ? 29.971 -2.575 -19.338 1.00 93.25 94 PRO A CA 1
ATOM 679 C C . PRO A 1 94 ? 29.846 -1.528 -20.448 1.00 93.25 94 PRO A C 1
ATOM 681 O O . PRO A 1 94 ? 30.845 -0.960 -20.885 1.00 93.25 94 PRO A O 1
ATOM 684 N N . ALA A 1 95 ? 28.622 -1.233 -20.896 1.00 91.81 95 ALA A N 1
ATOM 685 C CA . ALA A 1 95 ? 28.384 -0.220 -21.918 1.00 91.81 95 ALA A CA 1
ATOM 686 C C . ALA A 1 95 ? 28.803 1.173 -21.420 1.00 91.81 95 ALA A C 1
ATOM 688 O O . ALA A 1 95 ? 29.513 1.894 -22.121 1.00 91.81 95 ALA A O 1
ATOM 689 N N . ILE A 1 96 ? 28.442 1.525 -20.184 1.00 92.81 96 ILE A N 1
ATOM 690 C CA . ILE A 1 96 ? 28.848 2.783 -19.547 1.00 92.81 96 ILE A CA 1
ATOM 691 C C . ILE A 1 96 ? 30.374 2.855 -19.404 1.00 92.81 96 ILE A C 1
ATOM 693 O O . ILE A 1 96 ? 30.957 3.891 -19.729 1.00 92.81 96 ILE A O 1
ATOM 697 N N . ALA A 1 97 ? 31.031 1.762 -19.002 1.00 92.81 97 ALA A N 1
ATOM 698 C CA . ALA A 1 97 ? 32.490 1.702 -18.912 1.00 92.81 97 ALA A CA 1
ATOM 699 C C . ALA A 1 97 ? 33.159 1.959 -20.275 1.00 92.81 97 ALA A C 1
ATOM 701 O O . ALA A 1 97 ? 34.034 2.815 -20.390 1.00 92.81 97 ALA A O 1
ATOM 702 N N . THR A 1 98 ? 32.683 1.310 -21.343 1.00 94.75 98 THR A N 1
ATOM 703 C CA . THR A 1 98 ? 33.237 1.526 -22.694 1.00 94.75 98 THR A CA 1
ATOM 704 C C . THR A 1 98 ? 33.031 2.952 -23.209 1.00 94.75 98 THR A C 1
ATOM 706 O O . THR A 1 98 ? 33.912 3.5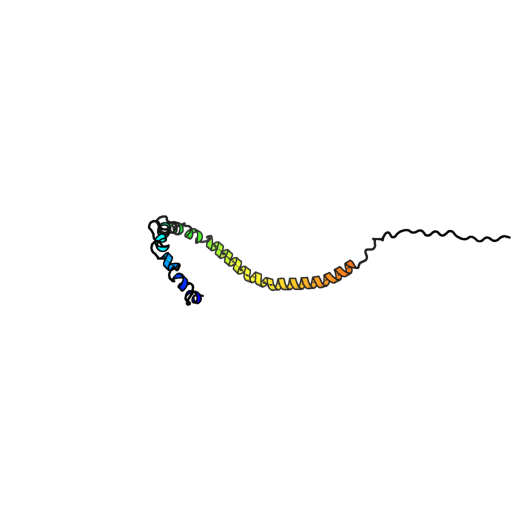03 -23.872 1.00 94.75 98 THR A O 1
ATOM 709 N N . LEU A 1 99 ? 31.893 3.582 -22.893 1.00 95.62 99 LEU A N 1
ATOM 710 C CA . LEU A 1 99 ? 31.650 4.984 -23.231 1.00 95.62 99 LEU A CA 1
ATOM 711 C C . LEU A 1 99 ? 32.599 5.910 -22.470 1.00 95.62 99 LEU A C 1
ATOM 713 O O . LEU A 1 99 ? 33.119 6.858 -23.057 1.00 95.62 99 LEU A O 1
ATOM 717 N N . GLN A 1 100 ? 32.855 5.632 -21.192 1.00 93.88 100 GLN A N 1
ATOM 718 C CA . GLN A 1 100 ? 33.813 6.394 -20.400 1.00 93.88 100 GLN A CA 1
ATOM 719 C C . GLN A 1 100 ? 35.224 6.310 -21.001 1.00 93.88 100 GLN A C 1
ATOM 721 O O . GLN A 1 100 ? 35.855 7.350 -21.203 1.00 93.88 100 GLN A O 1
ATOM 726 N N . ASP A 1 101 ? 35.676 5.113 -21.377 1.00 96.19 101 ASP A N 1
ATOM 727 C CA . ASP A 1 101 ? 36.975 4.906 -22.027 1.00 96.19 101 ASP A CA 1
ATOM 728 C C . ASP A 1 101 ? 37.076 5.653 -23.364 1.00 96.19 101 ASP A C 1
ATOM 730 O O . ASP A 1 101 ? 38.072 6.328 -23.645 1.00 96.19 101 ASP A O 1
ATOM 734 N N . ALA A 1 102 ? 36.022 5.592 -24.182 1.00 95.50 102 ALA A N 1
ATOM 735 C CA . ALA A 1 102 ? 35.960 6.303 -25.455 1.00 95.50 102 ALA A CA 1
ATOM 736 C C . ALA A 1 102 ? 36.003 7.830 -25.271 1.00 95.50 102 ALA A C 1
ATOM 738 O O . ALA A 1 102 ? 36.689 8.526 -26.025 1.00 95.50 102 ALA A O 1
ATOM 739 N N . VAL A 1 103 ? 35.312 8.365 -24.259 1.00 95.38 103 VAL A N 1
ATOM 740 C CA . VAL A 1 103 ? 35.343 9.798 -23.929 1.00 95.38 103 VAL A CA 1
ATOM 741 C C . VAL A 1 103 ? 36.738 10.219 -23.468 1.00 95.38 103 VAL A C 1
ATOM 743 O O . VAL A 1 103 ? 37.242 11.237 -23.945 1.00 95.38 103 VAL A O 1
ATOM 746 N N . ILE A 1 104 ? 37.401 9.427 -22.619 1.00 95.44 104 ILE A N 1
ATOM 747 C CA . ILE A 1 104 ? 38.785 9.683 -22.188 1.00 95.44 104 ILE A CA 1
ATOM 748 C C . ILE A 1 104 ? 39.721 9.719 -23.403 1.00 95.44 104 ILE A C 1
ATOM 750 O O . ILE A 1 104 ? 40.505 10.661 -23.558 1.00 95.44 104 ILE A O 1
ATOM 754 N N . ALA A 1 105 ? 39.608 8.736 -24.300 1.00 93.12 105 ALA A N 1
ATOM 755 C CA . ALA A 1 105 ? 40.392 8.689 -25.528 1.00 93.12 105 ALA A CA 1
ATOM 756 C C . ALA A 1 105 ? 40.141 9.920 -26.417 1.00 93.12 105 ALA A C 1
ATOM 758 O O . ALA A 1 105 ? 41.090 10.522 -26.923 1.00 93.12 105 ALA A O 1
ATOM 759 N N . LEU A 1 106 ? 38.884 10.354 -26.555 1.00 93.06 106 LEU A N 1
ATOM 760 C CA . LEU A 1 106 ? 38.533 11.552 -27.315 1.00 93.06 106 LEU A CA 1
ATOM 761 C C . LEU A 1 106 ? 39.129 12.819 -26.689 1.00 93.06 106 LEU A C 1
ATOM 763 O O . LEU A 1 106 ? 39.688 13.645 -27.409 1.00 93.06 106 LEU A O 1
ATOM 767 N N . THR A 1 107 ? 39.080 12.969 -25.363 1.00 91.19 107 THR A N 1
ATOM 768 C CA . THR A 1 107 ? 39.706 14.104 -24.666 1.00 91.19 107 THR A CA 1
ATOM 769 C C . THR A 1 107 ? 41.214 14.160 -24.922 1.00 91.19 107 THR A C 1
ATOM 771 O O . THR A 1 107 ? 41.756 15.242 -25.165 1.00 91.19 107 THR A O 1
ATOM 774 N N . MET A 1 108 ? 41.895 13.008 -24.954 1.00 92.56 108 MET A N 1
ATOM 775 C CA . MET A 1 108 ? 43.325 12.953 -25.282 1.00 92.56 108 MET A CA 1
ATOM 776 C C . MET A 1 108 ? 43.638 13.421 -26.710 1.00 92.56 108 MET A C 1
ATOM 778 O O . MET A 1 108 ? 44.705 13.989 -26.928 1.00 92.56 108 MET A O 1
ATOM 782 N N . VAL A 1 109 ? 42.730 13.229 -27.670 1.00 90.44 109 VAL A N 1
ATOM 783 C CA . VAL A 1 109 ? 42.913 13.671 -29.066 1.00 90.44 109 VAL A CA 1
ATOM 784 C C . VAL A 1 109 ? 42.510 15.135 -29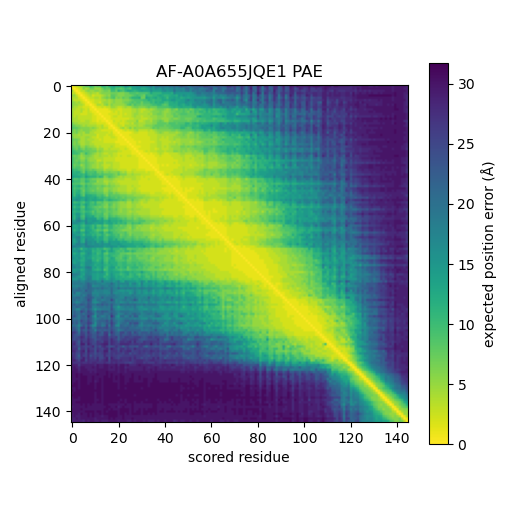.265 1.00 90.44 109 VAL A C 1
ATOM 786 O O . VAL A 1 109 ? 43.177 15.874 -29.990 1.00 90.44 109 VAL A O 1
ATOM 789 N N . VAL A 1 110 ? 41.436 15.580 -28.612 1.00 87.31 110 VAL A N 1
ATOM 790 C CA . VAL A 1 110 ? 40.894 16.936 -28.780 1.00 87.31 110 VAL A CA 1
ATOM 791 C C . VAL A 1 110 ? 41.787 17.992 -28.123 1.00 87.31 110 VAL A C 1
ATOM 793 O O . VAL A 1 110 ? 41.947 19.073 -28.685 1.00 87.31 110 VAL A O 1
ATOM 796 N N . ASN A 1 111 ? 42.442 17.689 -26.998 1.00 84.75 111 ASN A N 1
ATOM 797 C CA . ASN A 1 111 ? 43.331 18.639 -26.313 1.00 84.75 111 ASN A CA 1
ATOM 798 C C . ASN A 1 111 ? 44.508 19.124 -27.197 1.00 84.75 111 ASN A C 1
ATOM 800 O O . ASN A 1 111 ? 44.696 20.337 -27.338 1.00 84.75 111 ASN A O 1
ATOM 804 N N . PRO A 1 112 ? 45.277 18.236 -27.859 1.00 81.44 112 PRO A N 1
ATOM 805 C CA . PRO A 1 112 ? 46.282 18.635 -28.844 1.00 81.44 112 PRO A CA 1
ATOM 806 C C . PRO A 1 112 ? 45.712 19.444 -30.013 1.00 81.44 112 PRO A C 1
ATOM 808 O O . PRO A 1 112 ? 46.329 20.422 -30.433 1.00 81.44 112 PRO A O 1
ATOM 811 N N . LEU A 1 113 ? 44.537 19.071 -30.533 1.00 82.62 113 LEU A N 1
ATOM 812 C CA . LEU A 1 113 ? 43.907 19.778 -31.652 1.00 82.62 113 LEU A CA 1
ATOM 813 C C . LEU A 1 113 ? 43.444 21.188 -31.258 1.00 82.62 113 LEU A C 1
ATOM 815 O O . LEU A 1 113 ? 43.621 22.116 -32.045 1.00 82.62 113 LEU A O 1
ATOM 819 N N . SER A 1 114 ? 42.940 21.373 -30.034 1.00 77.38 114 SER A N 1
ATOM 820 C CA . SER A 1 114 ? 42.602 22.689 -29.473 1.00 77.38 114 SER A CA 1
ATOM 821 C C . SER A 1 114 ? 43.840 23.589 -29.380 1.00 77.38 114 SER A C 1
ATOM 823 O O . SER A 1 114 ? 43.818 24.730 -29.834 1.00 77.38 114 SER A O 1
ATOM 825 N N . SER A 1 115 ? 44.961 23.045 -28.895 1.00 75.44 115 SER A N 1
ATOM 826 C CA . SER A 1 115 ? 46.264 23.731 -28.830 1.00 75.44 115 SER A CA 1
ATOM 827 C C . SER A 1 115 ? 46.806 24.135 -30.211 1.00 75.44 115 SER A C 1
ATOM 829 O O . SER A 1 115 ? 47.360 25.225 -30.380 1.00 75.44 115 SER A O 1
ATOM 831 N N . ILE A 1 116 ? 46.634 23.281 -31.226 1.00 79.75 116 ILE A N 1
ATOM 832 C CA . ILE A 1 116 ? 47.038 23.591 -32.604 1.00 79.75 116 ILE A CA 1
ATOM 833 C C . ILE A 1 116 ? 46.138 24.683 -33.189 1.00 79.75 116 ILE A C 1
ATOM 835 O O . ILE A 1 116 ? 46.659 25.624 -33.783 1.00 79.75 116 ILE A O 1
ATOM 839 N N . ALA A 1 117 ? 44.821 24.603 -32.987 1.00 72.81 117 ALA A N 1
ATOM 840 C CA . ALA A 1 117 ? 43.868 25.598 -33.473 1.00 72.81 117 ALA A CA 1
ATOM 841 C C . ALA A 1 117 ? 44.127 26.999 -32.885 1.00 72.81 117 ALA A C 1
ATOM 843 O O . ALA A 1 117 ? 44.104 27.981 -33.625 1.00 72.81 117 ALA A O 1
ATOM 844 N N . GLU A 1 118 ? 44.459 27.096 -31.593 1.00 69.94 118 GLU A N 1
ATOM 845 C CA . GLU A 1 118 ? 44.840 28.357 -30.932 1.00 69.94 118 GLU A CA 1
ATOM 846 C C . GLU A 1 118 ? 46.151 28.956 -31.467 1.00 69.94 118 GLU A C 1
ATOM 848 O O . GLU A 1 118 ? 46.370 30.167 -31.399 1.00 69.94 118 GLU A O 1
ATOM 853 N N . ARG A 1 119 ? 47.034 28.116 -32.016 1.00 70.06 119 ARG A N 1
ATOM 854 C CA . ARG A 1 119 ? 48.329 28.521 -32.576 1.00 70.06 119 ARG A CA 1
ATOM 855 C C . ARG A 1 119 ? 48.283 28.868 -34.060 1.00 70.06 119 ARG A C 1
ATOM 857 O O . ARG A 1 119 ? 49.293 29.356 -34.566 1.00 70.06 119 ARG A O 1
ATOM 864 N N . ILE A 1 120 ? 47.163 28.654 -34.757 1.00 70.12 120 ILE A N 1
ATOM 865 C CA . ILE A 1 120 ? 47.004 29.095 -36.148 1.00 70.12 120 ILE A CA 1
ATOM 866 C C . ILE A 1 120 ? 46.904 30.629 -36.149 1.00 70.12 120 ILE A C 1
ATOM 868 O O . ILE A 1 120 ? 45.902 31.185 -35.693 1.00 70.12 120 ILE A O 1
ATOM 872 N N . PRO A 1 121 ? 47.906 31.355 -36.678 1.00 62.06 121 PRO A N 1
ATOM 873 C CA . PRO A 1 121 ? 47.802 32.795 -36.814 1.00 62.06 121 PRO A CA 1
ATOM 874 C C . PRO A 1 121 ? 46.776 33.084 -37.910 1.00 62.06 121 PRO A C 1
ATOM 876 O O . PRO A 1 121 ? 47.027 32.802 -39.080 1.00 62.06 121 PRO A O 1
ATOM 879 N N . LEU A 1 122 ? 45.623 33.651 -37.547 1.00 62.72 122 LEU A N 1
ATOM 880 C CA . LEU A 1 122 ? 44.648 34.155 -38.516 1.00 62.72 122 LEU A CA 1
ATOM 881 C C . LEU A 1 122 ? 45.326 35.218 -39.406 1.00 62.72 122 LEU A C 1
ATOM 883 O O . LEU A 1 122 ? 45.692 36.288 -38.899 1.00 62.72 122 LEU A O 1
ATOM 887 N N . PRO A 1 123 ? 45.485 34.988 -40.723 1.00 57.56 123 PRO A N 1
ATOM 888 C CA . PRO A 1 123 ? 46.008 36.007 -41.615 1.00 57.56 123 PRO A CA 1
ATOM 889 C C . PRO A 1 123 ? 44.897 37.030 -41.855 1.00 57.56 123 PRO A C 1
ATOM 891 O O . PRO A 1 123 ? 43.981 36.795 -42.636 1.00 57.56 123 PRO A O 1
ATOM 894 N N . GLY A 1 124 ? 44.939 38.168 -41.155 1.00 60.59 124 GLY A N 1
ATOM 895 C CA . GLY A 1 124 ? 44.005 39.254 -41.468 1.00 60.59 124 GLY A CA 1
ATOM 896 C C . GLY A 1 124 ? 43.851 40.402 -40.479 1.00 60.59 124 GLY A C 1
ATOM 897 O O . GLY A 1 124 ? 43.435 41.479 -40.898 1.00 60.59 124 GLY A O 1
ATOM 898 N N . ARG A 1 125 ? 44.217 40.276 -39.198 1.00 55.25 125 ARG A N 1
ATOM 899 C CA . ARG A 1 125 ? 44.169 41.437 -38.286 1.00 55.25 125 ARG A CA 1
ATOM 900 C C . ARG A 1 125 ? 45.519 42.135 -38.217 1.00 55.25 125 ARG A C 1
ATOM 902 O O . ARG A 1 125 ? 46.300 41.955 -37.290 1.00 55.25 125 ARG A O 1
ATOM 909 N N . ARG A 1 126 ? 45.775 42.961 -39.236 1.00 54.34 126 ARG A N 1
ATOM 910 C CA . ARG A 1 126 ? 46.839 43.972 -39.224 1.00 54.34 126 ARG A CA 1
ATOM 911 C C . ARG A 1 126 ? 46.674 44.850 -37.971 1.00 54.34 126 ARG A C 1
ATOM 913 O O . ARG A 1 126 ? 45.639 45.506 -37.844 1.00 54.34 126 ARG A O 1
ATOM 920 N N . PRO A 1 127 ? 47.663 44.922 -37.066 1.00 54.44 127 PRO A N 1
ATOM 921 C CA . PRO A 1 127 ? 47.674 45.95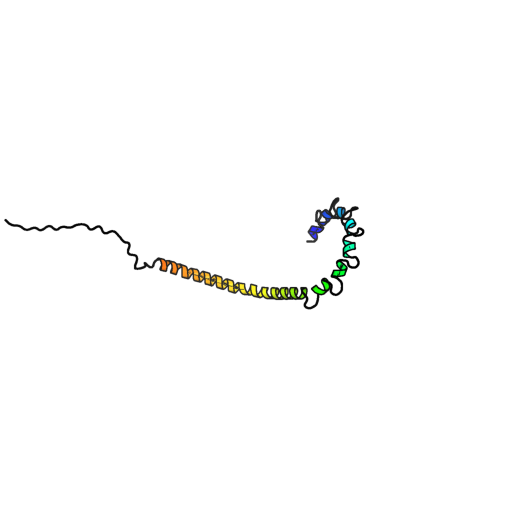4 -36.044 1.00 54.44 127 PRO A CA 1
ATOM 922 C C . PRO A 1 127 ? 47.915 47.296 -36.740 1.00 54.44 127 PRO A C 1
ATOM 924 O O . PRO A 1 127 ? 48.912 47.469 -37.444 1.00 54.44 127 PRO A O 1
ATOM 927 N N . ALA A 1 128 ? 47.004 48.252 -36.562 1.00 60.00 128 ALA A N 1
ATOM 928 C CA . ALA A 1 128 ? 47.193 49.627 -37.006 1.00 60.00 128 ALA A CA 1
ATOM 929 C C . ALA A 1 128 ? 48.335 50.272 -36.197 1.00 60.00 128 ALA A C 1
ATOM 931 O O . ALA A 1 128 ? 48.120 50.916 -35.171 1.00 60.00 128 ALA A O 1
ATOM 932 N N . ARG A 1 129 ? 49.584 50.062 -36.626 1.00 53.00 129 ARG A N 1
ATOM 933 C CA . ARG A 1 129 ? 50.759 50.742 -36.074 1.00 53.00 129 ARG A CA 1
ATOM 934 C C . ARG A 1 129 ? 51.078 51.983 -36.905 1.00 53.00 129 ARG A C 1
ATOM 936 O O . ARG A 1 129 ? 51.690 51.900 -37.959 1.00 53.00 129 ARG A O 1
ATOM 943 N N . ARG A 1 130 ? 50.615 53.111 -36.356 1.00 57.12 130 ARG A N 1
ATOM 944 C CA . ARG A 1 130 ? 51.234 54.449 -36.305 1.00 57.12 130 ARG A CA 1
ATOM 945 C C . ARG A 1 130 ? 52.211 54.795 -37.436 1.00 57.12 130 ARG A C 1
ATOM 947 O O . ARG A 1 130 ? 53.370 54.392 -37.417 1.00 57.12 130 ARG A O 1
ATOM 954 N N . SER A 1 131 ? 51.759 55.678 -38.317 1.00 47.41 131 SER A N 1
ATOM 955 C CA . SER A 1 131 ? 52.599 56.457 -39.223 1.00 47.41 131 SER A CA 1
ATOM 956 C C . SER A 1 131 ? 53.399 57.503 -38.435 1.00 47.41 131 SER A C 1
ATOM 958 O O . SER A 1 131 ? 52.816 58.429 -37.878 1.00 47.41 131 SER A O 1
ATOM 960 N N . SER A 1 132 ? 54.728 57.399 -38.414 1.00 59.81 132 SER A N 1
ATOM 961 C CA . SER A 1 132 ? 55.617 58.541 -38.166 1.00 59.81 132 SER A CA 1
ATOM 962 C C . SER A 1 132 ? 56.484 58.767 -39.406 1.00 59.81 132 SER A C 1
ATOM 964 O O . SER A 1 132 ? 57.499 58.112 -39.631 1.00 59.81 132 SER A O 1
ATOM 966 N N . SER A 1 133 ? 56.045 59.687 -40.263 1.00 53.22 133 SER A N 1
ATOM 967 C CA . SER A 1 133 ? 56.787 60.131 -41.442 1.00 53.22 133 SER A CA 1
ATOM 968 C C . SER A 1 133 ? 57.986 60.978 -41.012 1.00 53.22 133 SER A C 1
ATOM 970 O O . SER A 1 133 ? 57.841 62.144 -40.649 1.00 53.22 133 SER A O 1
ATOM 972 N N . ARG A 1 134 ? 59.179 60.379 -41.048 1.00 55.50 134 ARG A N 1
ATOM 973 C CA . ARG A 1 134 ? 60.464 61.065 -40.886 1.00 55.50 134 ARG A CA 1
ATOM 974 C C . ARG A 1 134 ? 60.810 61.789 -42.191 1.00 55.50 134 ARG A C 1
ATOM 976 O O . ARG A 1 134 ? 60.950 61.163 -43.236 1.00 55.50 134 ARG A O 1
ATOM 983 N N . SER A 1 135 ? 60.927 63.108 -42.113 1.00 52.66 135 SER A N 1
ATOM 984 C CA . SER A 1 135 ? 61.317 64.011 -43.197 1.00 52.66 135 SER A CA 1
ATOM 985 C C . SER A 1 135 ? 62.760 63.784 -43.654 1.00 52.66 135 SER A C 1
ATOM 987 O O . SER A 1 135 ? 63.666 63.746 -42.820 1.00 52.66 135 SER A O 1
ATOM 989 N N . VAL A 1 136 ? 62.989 63.744 -44.969 1.00 50.25 136 VAL A N 1
ATOM 990 C CA . VAL A 1 136 ? 64.319 63.908 -45.576 1.00 50.25 136 VAL A CA 1
ATOM 991 C C . VAL A 1 136 ? 64.182 64.875 -46.752 1.00 50.25 136 VAL A C 1
ATOM 993 O O . VAL A 1 136 ? 63.453 64.591 -47.699 1.00 50.25 136 VAL A O 1
ATOM 996 N N . ARG A 1 137 ? 64.870 66.023 -46.694 1.00 47.78 137 ARG A N 1
ATOM 997 C CA . ARG A 1 137 ? 65.074 66.913 -47.847 1.00 47.78 137 ARG A CA 1
ATOM 998 C C . ARG A 1 137 ? 66.569 66.994 -48.136 1.00 47.78 137 ARG A C 1
ATOM 1000 O O . ARG A 1 137 ? 67.362 67.314 -47.257 1.00 47.78 137 ARG A O 1
ATOM 1007 N N . SER A 1 138 ? 66.896 66.635 -49.368 1.00 48.53 138 SER A N 1
ATOM 1008 C CA . SER A 1 138 ? 68.216 66.296 -49.886 1.00 48.53 138 SER A CA 1
ATOM 1009 C C . SER A 1 138 ? 69.153 67.491 -50.074 1.00 48.53 138 SER A C 1
ATOM 1011 O O . SER A 1 138 ? 68.730 68.562 -50.508 1.00 48.53 138 SER A O 1
ATOM 1013 N N . GLN A 1 139 ? 70.443 67.243 -49.833 1.00 52.66 139 GLN A N 1
ATOM 1014 C CA . GLN A 1 139 ? 71.577 68.037 -50.309 1.00 52.66 139 GLN A CA 1
ATOM 1015 C C . GLN A 1 139 ? 71.639 68.028 -51.843 1.00 52.66 139 GLN A C 1
ATOM 1017 O O . GLN A 1 139 ? 71.571 66.968 -52.465 1.00 52.66 139 GLN A O 1
ATOM 1022 N N . ARG A 1 140 ? 71.830 69.203 -52.448 1.00 52.03 140 ARG A N 1
ATOM 1023 C CA . ARG A 1 140 ? 72.431 69.337 -53.779 1.00 52.03 140 ARG A CA 1
ATOM 1024 C C . ARG A 1 140 ? 73.684 70.188 -53.652 1.00 52.03 140 ARG A C 1
ATOM 1026 O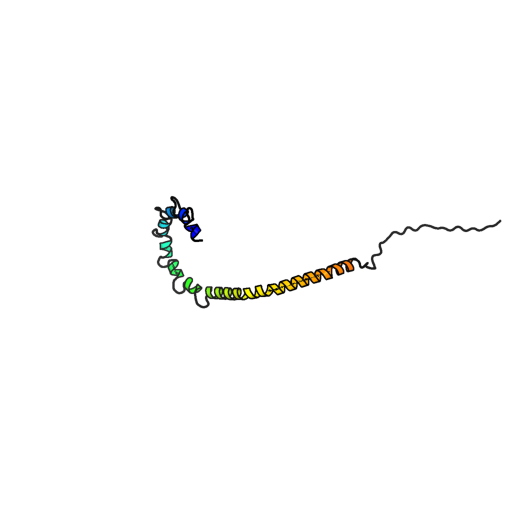 O . ARG A 1 140 ? 73.609 71.326 -53.204 1.00 52.03 140 ARG A O 1
ATOM 1033 N N . VAL A 1 141 ? 74.796 69.585 -54.048 1.00 50.03 141 VAL A N 1
ATOM 1034 C CA . VAL A 1 141 ? 76.072 70.226 -54.358 1.00 50.03 141 VAL A CA 1
ATOM 1035 C C . VAL A 1 141 ? 75.976 70.724 -55.796 1.00 50.03 141 VAL A C 1
ATOM 1037 O O . VAL A 1 141 ? 75.596 69.944 -56.669 1.00 50.03 141 VAL A O 1
ATOM 1040 N N . VAL A 1 142 ? 76.303 71.992 -56.035 1.00 52.59 142 VAL A N 1
ATOM 1041 C CA . VAL A 1 142 ? 76.739 72.484 -57.348 1.00 52.59 142 VAL A CA 1
ATOM 1042 C C . VAL A 1 142 ? 77.839 73.515 -57.091 1.00 52.59 142 VAL A C 1
ATOM 1044 O O . VAL A 1 142 ? 77.575 74.538 -56.464 1.00 52.59 142 VAL A O 1
ATOM 1047 N N . ASP A 1 143 ? 79.052 73.188 -57.538 1.00 46.78 143 ASP A N 1
ATOM 1048 C CA . ASP A 1 143 ? 80.213 74.080 -57.652 1.00 46.78 143 ASP A CA 1
ATOM 1049 C C . ASP A 1 143 ? 80.035 75.085 -58.796 1.00 46.78 143 ASP A C 1
ATOM 1051 O O . ASP A 1 143 ? 79.469 74.717 -59.828 1.00 46.78 143 ASP A O 1
ATOM 1055 N N . SER A 1 144 ? 80.558 76.304 -58.606 1.00 45.38 144 SER A N 1
ATOM 1056 C CA . SER A 1 144 ? 81.102 77.310 -59.560 1.00 45.38 144 SER A CA 1
ATOM 1057 C C . SER A 1 144 ? 81.215 78.625 -58.757 1.00 45.38 144 SER A C 1
ATOM 1059 O O . SER A 1 144 ? 80.218 79.021 -58.157 1.00 45.38 144 SER A O 1
ATOM 1061 N N . GLU A 1 145 ? 82.338 79.329 -58.606 1.00 39.88 145 GLU A N 1
ATOM 1062 C CA . GLU A 1 145 ? 83.575 79.486 -59.393 1.00 39.88 145 GLU A CA 1
ATOM 1063 C C . GLU A 1 145 ? 84.824 79.562 -58.493 1.00 39.88 145 GLU A C 1
ATOM 1065 O O . GLU A 1 145 ? 84.681 79.959 -57.311 1.00 39.88 145 GLU A O 1
#

Radius of gyration: 45.26 Å; Cα contacts (8 Å, |Δi|>4): 83; chains: 1; bounding box: 106×90×96 Å

Sequence (145 aa):
MVDLLTQPGGLLDRLTAEGGAMQRALQPGGLADQLLAEDGLIERVLSEDGLADRLLAEGGLIDKITAKDGPLEQLADVADTLARLTPGMEALEPAIATLQDAVIALTMVVNPLSSIAERIPLPGRRPARRSSSRSVRSQRVVDSE

Secondary structure (DSSP, 8-state):
-HHHHHSTTSHHHHHHSTTSHHHHHHSTTSHHHHHHSTT-HHHHHHSTT-HHHHHHSTTSHHHHHHSTTSHHHHHHHHHHHHHHHHHHHHTTHHHHHHHHHHHHHHHHHHHHHHHHHHHS--TT---------------------

Solvent-accessible surface area (backbone atoms only — not comparable to full-atom values): 8686 Å² total; per-residue (Å²): 115,71,59,59,35,73,38,92,83,18,57,49,48,53,31,68,32,91,84,12,64,49,47,51,26,70,36,92,86,15,56,51,46,52,34,70,32,90,88,9,62,52,48,53,29,67,32,89,88,12,57,53,44,52,32,69,34,90,84,13,58,52,46,52,37,70,31,88,91,15,63,52,50,52,51,50,51,51,50,51,57,52,60,65,43,52,64,58,57,60,64,41,53,63,56,53,51,53,51,51,52,51,50,54,54,47,54,66,56,48,53,60,51,50,55,50,60,75,64,58,78,74,90,76,80,76,77,89,75,79,91,77,89,79,86,84,84,82,90,79,89,81,91,87,133

pLDDT: mean 83.98, std 15.36, range [39.88, 97.0]

Foldseek 3Di:
DVCQCPPVVHVVCQQPPDVHVVCQQPPVVHVVCQQPPDVHVVCQQPDVVHVVCQQPPDVHVVCQQPPVVHVVVVVVVVVVVVVVCVVVVVVCVVVVVVVVVVVVVVCVVVVVVVVVVVVPPDPDDDDPDDDDDDDDDDDDDDDDD